Protein AF-W0GLK3-F1 (afdb_monomer_lite)

Structure (mmCIF, N/CA/C/O backbone):
data_AF-W0GLK3-F1
#
_entry.id   AF-W0GLK3-F1
#
loop_
_atom_site.group_PDB
_atom_site.id
_atom_site.type_symbol
_atom_site.label_atom_id
_atom_site.label_alt_id
_atom_site.label_comp_id
_atom_site.label_asym_id
_atom_site.label_entity_id
_atom_site.label_seq_id
_atom_site.pdbx_PDB_ins_code
_atom_site.Cartn_x
_atom_site.Cartn_y
_atom_site.Cartn_z
_atom_site.occupancy
_atom_site.B_iso_or_equiv
_atom_site.auth_seq_id
_atom_site.auth_comp_id
_atom_site.auth_asym_id
_atom_site.auth_atom_id
_atom_site.pdbx_PDB_model_num
ATOM 1 N N . MET A 1 1 ? 65.469 7.398 -39.814 1.00 61.88 1 MET A N 1
ATOM 2 C CA . MET A 1 1 ? 64.676 6.832 -38.695 1.00 61.88 1 MET A CA 1
ATOM 3 C C . MET A 1 1 ? 63.614 7.790 -38.142 1.00 61.88 1 MET A C 1
ATOM 5 O O . MET A 1 1 ? 62.485 7.351 -37.995 1.00 61.88 1 MET A O 1
ATOM 9 N N . ARG A 1 2 ? 63.897 9.088 -37.915 1.00 75.12 2 ARG A N 1
ATOM 10 C CA . ARG A 1 2 ? 62.916 10.051 -37.353 1.00 75.12 2 ARG A CA 1
ATOM 11 C C . ARG A 1 2 ? 61.632 10.248 -38.185 1.00 75.12 2 ARG A C 1
ATOM 13 O O . ARG A 1 2 ? 60.553 10.279 -37.619 1.00 75.12 2 ARG A O 1
ATOM 20 N N . ARG A 1 3 ? 61.721 10.316 -39.521 1.00 80.38 3 ARG A N 1
ATOM 21 C CA . ARG A 1 3 ? 60.552 10.530 -40.402 1.00 80.38 3 ARG A CA 1
ATOM 22 C C . ARG A 1 3 ? 59.575 9.345 -40.415 1.00 80.38 3 ARG A C 1
ATOM 24 O O . ARG A 1 3 ? 58.379 9.544 -40.273 1.00 80.38 3 ARG A O 1
ATOM 31 N N . ASN A 1 4 ? 60.083 8.118 -40.527 1.00 83.75 4 ASN A N 1
ATOM 32 C CA . ASN A 1 4 ? 59.250 6.910 -40.527 1.00 83.75 4 ASN A CA 1
ATOM 33 C C . ASN A 1 4 ? 58.612 6.664 -39.151 1.00 83.75 4 ASN A C 1
ATOM 35 O O . ASN A 1 4 ? 57.477 6.210 -39.081 1.00 83.75 4 ASN A O 1
ATOM 39 N N . PHE A 1 5 ? 59.317 7.026 -38.073 1.00 89.06 5 PHE A N 1
ATOM 40 C CA . PHE A 1 5 ? 58.772 7.007 -36.717 1.00 89.06 5 PHE A CA 1
ATOM 41 C C . PHE A 1 5 ? 57.621 8.009 -36.551 1.00 89.06 5 PHE A C 1
ATOM 43 O O . PHE A 1 5 ? 56.568 7.646 -36.040 1.00 89.06 5 PHE A O 1
ATOM 50 N N . LEU A 1 6 ? 57.781 9.242 -37.048 1.00 89.38 6 LEU A N 1
ATOM 51 C CA . LEU A 1 6 ? 56.719 10.254 -37.013 1.00 89.38 6 LEU A CA 1
ATOM 52 C C . LEU A 1 6 ? 55.484 9.829 -37.817 1.00 89.38 6 LEU A C 1
ATOM 54 O O . LEU A 1 6 ? 54.367 10.038 -37.363 1.00 89.38 6 LEU A O 1
ATOM 58 N N . ILE A 1 7 ? 55.673 9.188 -38.974 1.00 91.31 7 ILE A N 1
ATOM 59 C CA . ILE A 1 7 ? 54.564 8.667 -39.788 1.00 91.31 7 ILE A CA 1
ATOM 60 C C . ILE A 1 7 ? 53.833 7.535 -39.053 1.00 91.31 7 ILE A C 1
ATOM 62 O O . ILE A 1 7 ? 52.607 7.545 -38.988 1.00 91.31 7 ILE A O 1
ATOM 66 N N . ALA A 1 8 ? 54.566 6.591 -38.456 1.00 90.38 8 ALA A N 1
ATOM 67 C CA . ALA A 1 8 ? 53.970 5.500 -37.685 1.00 90.38 8 ALA A CA 1
ATOM 68 C C . ALA A 1 8 ? 53.191 6.012 -36.459 1.00 90.38 8 ALA A C 1
ATOM 70 O O . ALA A 1 8 ? 52.095 5.531 -36.178 1.00 90.38 8 ALA A O 1
ATOM 71 N N . LEU A 1 9 ? 53.720 7.030 -35.773 1.00 90.12 9 LEU A N 1
ATOM 72 C CA . LEU A 1 9 ? 53.046 7.695 -34.656 1.00 90.12 9 LEU A CA 1
ATOM 73 C C . LEU A 1 9 ? 51.737 8.365 -35.105 1.00 90.12 9 LEU A C 1
ATOM 75 O O . LEU A 1 9 ? 50.718 8.251 -34.431 1.00 90.12 9 LEU A O 1
ATOM 79 N N . LEU A 1 10 ? 51.751 9.036 -36.258 1.00 92.06 10 LEU A N 1
ATOM 80 C CA . LEU A 1 10 ? 50.580 9.733 -36.792 1.00 92.06 10 LEU A CA 1
ATOM 81 C C . LEU A 1 10 ? 49.470 8.738 -37.171 1.00 92.06 10 LEU A C 1
ATOM 83 O O . LEU A 1 10 ? 48.308 8.949 -36.829 1.00 92.06 10 LEU A O 1
ATOM 87 N N . VAL A 1 11 ? 49.832 7.606 -37.781 1.00 90.88 11 VAL A N 1
ATOM 88 C CA . VAL A 1 11 ? 48.886 6.520 -38.089 1.00 90.88 11 VAL A CA 1
ATOM 89 C C . VAL A 1 11 ? 48.289 5.921 -36.812 1.00 90.88 11 VAL A C 1
ATOM 91 O O . VAL A 1 11 ? 47.081 5.706 -36.756 1.00 90.88 11 VAL A O 1
ATOM 94 N N . LEU A 1 12 ? 49.095 5.713 -35.765 1.00 88.50 12 LEU A N 1
ATOM 95 C CA . LEU A 1 12 ? 48.623 5.204 -34.473 1.00 88.50 12 LEU A CA 1
ATOM 96 C C . LEU A 1 12 ? 47.579 6.137 -33.833 1.00 88.50 12 LEU A C 1
ATOM 98 O O . LEU A 1 12 ? 46.557 5.668 -33.334 1.00 88.50 12 LEU A O 1
ATOM 102 N N . ILE A 1 13 ? 47.812 7.452 -33.875 1.00 87.94 13 ILE A N 1
ATOM 103 C CA . ILE A 1 13 ? 46.899 8.457 -33.307 1.00 87.94 13 ILE A CA 1
ATOM 104 C C . ILE A 1 13 ? 45.558 8.461 -34.048 1.00 87.94 13 ILE A C 1
ATOM 106 O O . ILE A 1 13 ? 44.508 8.498 -33.407 1.00 87.94 13 ILE A O 1
ATOM 110 N N . ILE A 1 14 ? 45.573 8.372 -35.382 1.00 85.69 14 ILE A N 1
ATOM 111 C CA . ILE A 1 14 ? 44.343 8.304 -36.188 1.00 85.69 14 ILE A CA 1
ATOM 112 C C . ILE A 1 14 ? 43.554 7.028 -35.859 1.00 85.69 14 ILE A C 1
ATOM 114 O O . ILE A 1 14 ? 42.335 7.083 -35.695 1.00 85.69 14 ILE A O 1
ATOM 118 N N . LEU A 1 15 ? 44.242 5.894 -35.697 1.00 81.25 15 LEU A N 1
ATOM 119 C CA . LEU A 1 15 ? 43.612 4.617 -35.351 1.00 81.25 15 LEU A CA 1
ATOM 120 C C . LEU A 1 15 ? 42.977 4.642 -33.951 1.00 81.25 15 LEU A C 1
ATOM 122 O O . LEU A 1 15 ? 41.860 4.158 -33.768 1.00 81.25 15 LEU A O 1
ATOM 126 N N . ALA A 1 16 ? 43.653 5.255 -32.975 1.00 78.50 16 ALA A N 1
ATOM 127 C CA . ALA A 1 16 ? 43.124 5.430 -31.625 1.00 78.50 16 ALA A CA 1
ATOM 128 C C . ALA A 1 16 ? 41.913 6.382 -31.595 1.00 78.50 16 ALA A C 1
ATOM 130 O O . ALA A 1 16 ? 40.912 6.085 -30.945 1.00 78.50 16 ALA A O 1
ATOM 131 N N . ALA A 1 17 ? 41.960 7.495 -32.336 1.00 72.75 17 ALA A N 1
ATOM 132 C CA . ALA A 1 17 ? 40.856 8.456 -32.409 1.00 72.75 17 ALA A CA 1
ATOM 133 C C . ALA A 1 17 ? 39.584 7.855 -33.039 1.00 72.75 17 ALA A C 1
ATOM 135 O O . ALA A 1 17 ? 38.476 8.118 -32.562 1.00 72.75 17 ALA A O 1
ATOM 136 N N . ALA A 1 18 ? 39.740 7.011 -34.065 1.00 69.81 18 ALA A N 1
ATOM 137 C CA . ALA A 1 18 ? 38.632 6.299 -34.703 1.00 69.81 18 ALA A CA 1
ATOM 138 C C . ALA A 1 18 ? 37.989 5.241 -33.782 1.00 69.81 18 ALA A C 1
ATOM 140 O O . ALA A 1 18 ? 36.772 5.066 -33.796 1.00 69.81 18 ALA A O 1
ATOM 141 N N . GLY A 1 19 ? 38.779 4.556 -32.946 1.00 64.69 19 GLY A N 1
ATOM 142 C CA . GLY A 1 19 ? 38.259 3.565 -31.993 1.00 64.69 19 GLY A CA 1
ATOM 143 C C . GLY A 1 19 ? 37.513 4.184 -30.804 1.00 64.69 19 GLY A C 1
ATOM 144 O O . GLY A 1 19 ? 36.486 3.659 -30.365 1.00 64.69 19 GLY A O 1
ATOM 145 N N . LEU A 1 20 ? 37.993 5.324 -30.297 1.00 63.28 20 LEU A N 1
ATOM 146 C CA . LEU A 1 20 ? 37.415 5.991 -29.124 1.00 63.28 20 LEU A CA 1
ATOM 147 C C . LEU A 1 20 ? 36.065 6.666 -29.410 1.00 63.28 20 LEU A C 1
ATOM 149 O O . LEU A 1 20 ? 35.212 6.712 -28.524 1.00 63.28 20 LEU A O 1
ATOM 153 N N . THR A 1 21 ? 35.839 7.146 -30.637 1.00 59.28 21 THR A N 1
ATOM 154 C CA . THR A 1 21 ? 34.563 7.774 -31.032 1.00 59.28 21 THR A CA 1
ATOM 155 C C . THR A 1 21 ? 33.415 6.768 -31.144 1.00 59.28 21 THR A C 1
ATOM 157 O O . THR A 1 21 ? 32.284 7.102 -30.795 1.00 59.28 21 THR A O 1
ATOM 160 N N . GLY A 1 22 ? 33.691 5.522 -31.541 1.00 62.41 22 GLY A N 1
ATOM 161 C CA . GLY A 1 22 ? 32.696 4.447 -31.551 1.00 62.41 22 GLY A CA 1
ATOM 162 C C . GLY A 1 22 ? 32.414 3.892 -30.151 1.00 62.41 22 GLY A C 1
ATOM 163 O O . GLY A 1 22 ? 31.285 3.944 -29.673 1.00 62.41 22 GLY A O 1
ATOM 164 N N . GLY A 1 23 ? 33.434 3.390 -29.450 1.00 65.19 23 GLY A N 1
ATOM 165 C CA . GLY A 1 23 ? 33.227 2.625 -28.211 1.00 65.19 23 GLY A CA 1
ATOM 166 C C . GLY A 1 23 ? 32.588 3.421 -27.065 1.00 65.19 23 GLY A C 1
ATOM 167 O O . GLY A 1 23 ? 31.645 2.950 -26.430 1.00 65.19 23 GLY A O 1
ATOM 168 N N . LEU A 1 24 ? 33.060 4.648 -26.819 1.00 60.16 24 LEU A N 1
ATOM 169 C CA . LEU A 1 24 ? 32.545 5.481 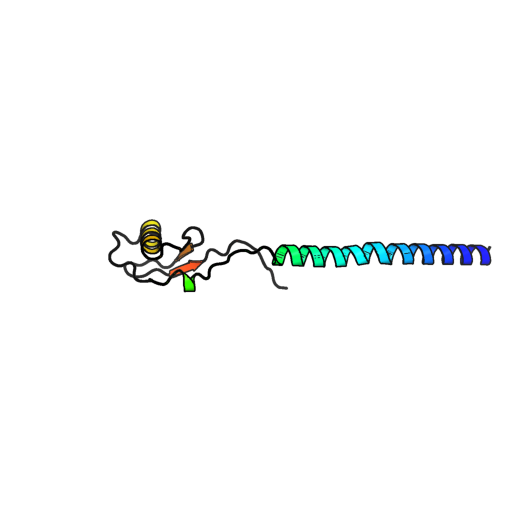-25.725 1.00 60.16 24 LEU A CA 1
ATOM 170 C C . LEU A 1 24 ? 31.206 6.141 -26.084 1.00 60.16 24 LEU A C 1
ATOM 172 O O . LEU A 1 24 ? 30.330 6.257 -25.229 1.00 60.16 24 LEU A O 1
ATOM 176 N N . GLY A 1 25 ? 31.009 6.521 -27.349 1.00 65.44 25 GLY A N 1
ATOM 177 C CA . GLY A 1 25 ? 29.748 7.100 -27.824 1.00 65.44 25 GLY A CA 1
ATOM 178 C C . GLY A 1 25 ? 28.572 6.124 -27.722 1.00 65.44 25 GLY A C 1
ATOM 179 O O . GLY A 1 25 ? 27.485 6.503 -27.272 1.00 65.44 25 GLY A O 1
ATOM 180 N N . PHE A 1 26 ? 28.798 4.847 -28.055 1.00 63.94 26 PHE A N 1
ATOM 181 C CA . PHE A 1 26 ? 27.799 3.788 -27.886 1.00 63.94 26 PHE A CA 1
ATOM 182 C C . PHE A 1 26 ? 27.501 3.496 -26.409 1.00 63.94 26 PHE A C 1
ATOM 184 O O . PHE A 1 26 ? 26.335 3.326 -26.060 1.00 63.94 26 PHE A O 1
ATOM 191 N N . TYR A 1 27 ? 28.504 3.521 -25.523 1.00 66.31 27 TYR A N 1
ATOM 192 C CA . TYR A 1 27 ? 28.306 3.299 -24.084 1.00 66.31 27 TYR A CA 1
ATOM 193 C C . TYR A 1 27 ? 27.334 4.319 -23.452 1.00 66.31 27 TYR A C 1
ATOM 195 O O . TYR A 1 27 ? 26.420 3.950 -22.707 1.00 66.31 27 TYR A O 1
ATOM 203 N N . PHE A 1 28 ? 27.459 5.604 -23.804 1.00 65.06 28 PHE A N 1
ATOM 204 C CA . PHE A 1 28 ? 26.549 6.648 -23.309 1.00 65.06 28 PHE A CA 1
ATOM 205 C C . PHE A 1 28 ? 25.201 6.703 -24.048 1.00 65.06 28 PHE A C 1
ATOM 207 O O . PHE A 1 28 ? 24.211 7.163 -23.485 1.00 65.06 28 PHE A O 1
ATOM 214 N N . THR A 1 29 ? 25.136 6.238 -25.297 1.00 64.94 29 THR A N 1
ATOM 215 C CA . THR A 1 29 ? 23.880 6.188 -26.068 1.00 64.94 29 THR A CA 1
ATOM 216 C C . THR A 1 29 ? 22.992 5.033 -25.615 1.00 64.94 29 THR A C 1
ATOM 218 O O . THR A 1 29 ? 21.820 5.242 -25.314 1.00 64.94 29 THR A O 1
ATOM 221 N N . ILE A 1 30 ? 23.553 3.827 -25.482 1.00 62.16 30 ILE A N 1
ATOM 222 C CA . ILE A 1 30 ? 22.807 2.637 -25.047 1.00 62.16 30 ILE A CA 1
ATOM 223 C C . ILE A 1 30 ? 22.263 2.836 -23.629 1.00 62.16 30 ILE A C 1
ATOM 225 O O . ILE A 1 30 ? 21.127 2.466 -23.349 1.00 62.16 30 ILE A O 1
ATOM 229 N N . SER A 1 31 ? 23.027 3.478 -22.741 1.00 61.41 31 SER A N 1
ATOM 230 C CA . SER A 1 31 ? 22.561 3.758 -21.378 1.00 61.41 31 SER A CA 1
ATOM 231 C C . SER A 1 31 ? 21.364 4.717 -21.329 1.00 61.41 31 SER A C 1
ATOM 233 O O . SER A 1 31 ? 20.488 4.525 -20.489 1.00 61.41 31 SER A O 1
ATOM 235 N N . LYS A 1 32 ? 21.255 5.691 -22.245 1.00 60.00 32 LYS A N 1
ATOM 236 C CA . LYS A 1 32 ? 20.084 6.586 -22.341 1.00 60.00 32 LYS A CA 1
ATOM 237 C C . LYS A 1 32 ? 18.835 5.879 -22.869 1.00 60.00 32 LYS A C 1
ATOM 239 O O . LYS A 1 32 ? 17.758 6.064 -22.310 1.00 60.00 32 LYS A O 1
ATOM 244 N N . GLU A 1 33 ? 18.982 5.049 -23.899 1.00 62.38 33 GLU A N 1
ATOM 245 C CA . GLU A 1 33 ? 17.873 4.267 -24.466 1.00 62.38 33 GLU A CA 1
ATOM 246 C C . GLU A 1 33 ? 17.350 3.221 -23.468 1.00 62.38 33 GLU A C 1
ATOM 248 O O . GLU A 1 33 ? 16.142 3.084 -23.273 1.00 62.38 33 GLU A O 1
ATOM 253 N N . VAL A 1 34 ? 18.250 2.541 -22.749 1.00 65.19 34 VAL A N 1
ATOM 254 C CA . VAL A 1 34 ? 17.882 1.589 -21.689 1.00 65.19 34 VAL A CA 1
ATOM 255 C C . VAL A 1 34 ? 17.229 2.303 -20.502 1.00 65.19 34 VAL A C 1
ATOM 257 O O . VAL A 1 34 ? 16.215 1.828 -19.995 1.00 65.19 34 VAL A O 1
ATOM 260 N N . ALA A 1 35 ? 17.744 3.461 -20.077 1.00 61.28 35 ALA A N 1
ATOM 261 C CA . ALA A 1 35 ? 17.133 4.243 -19.000 1.00 61.28 35 ALA A CA 1
ATOM 262 C C . ALA A 1 35 ? 15.713 4.717 -19.359 1.00 61.28 35 ALA A C 1
ATOM 264 O O . ALA A 1 35 ? 14.803 4.615 -18.534 1.00 61.28 35 ALA A O 1
ATOM 265 N N . ASN A 1 36 ? 15.494 5.160 -20.601 1.00 58.81 36 ASN A N 1
ATOM 266 C CA . ASN A 1 36 ? 14.162 5.522 -21.083 1.00 58.81 36 ASN A CA 1
ATOM 267 C C . ASN A 1 36 ? 13.225 4.310 -21.162 1.00 58.81 36 ASN A C 1
ATOM 269 O O . ASN A 1 36 ? 12.070 4.423 -20.761 1.00 58.81 36 ASN A O 1
ATOM 273 N N . ALA A 1 37 ? 13.701 3.144 -21.602 1.00 58.72 37 ALA A N 1
ATOM 274 C CA . ALA A 1 37 ? 12.900 1.917 -21.643 1.00 58.72 37 ALA A CA 1
ATOM 275 C C . ALA A 1 37 ? 12.508 1.392 -20.245 1.00 58.72 37 ALA A C 1
ATOM 277 O O . ALA A 1 37 ? 11.439 0.796 -20.084 1.00 58.72 37 ALA A O 1
ATOM 278 N N . VAL A 1 38 ? 13.339 1.634 -19.225 1.00 59.97 38 VAL A N 1
ATOM 279 C CA . VAL A 1 38 ? 13.032 1.318 -17.819 1.00 59.97 38 VAL A CA 1
ATOM 280 C C . VAL A 1 38 ? 12.030 2.316 -17.228 1.00 59.97 38 VAL A C 1
ATOM 282 O O . VAL A 1 38 ? 11.115 1.905 -16.521 1.00 59.97 38 VAL A O 1
ATOM 285 N N . ASN A 1 39 ? 12.139 3.607 -17.555 1.00 57.09 39 ASN A N 1
ATOM 286 C CA . ASN A 1 39 ? 11.202 4.636 -17.084 1.00 57.09 39 ASN A CA 1
ATOM 287 C C . ASN A 1 39 ? 9.815 4.549 -17.756 1.00 57.09 39 ASN A C 1
ATOM 289 O O . ASN A 1 39 ? 8.827 5.004 -17.190 1.00 57.09 39 ASN A O 1
ATOM 293 N N . ASN A 1 40 ? 9.734 3.938 -18.944 1.00 50.50 40 ASN A N 1
ATOM 294 C CA . ASN A 1 40 ? 8.486 3.712 -19.685 1.00 50.50 40 ASN A CA 1
ATOM 295 C C . ASN A 1 40 ? 7.828 2.355 -19.387 1.00 50.50 40 ASN A C 1
ATOM 297 O O . ASN A 1 40 ? 6.873 1.964 -20.063 1.00 50.50 40 ASN A O 1
ATOM 301 N N . GLN A 1 41 ? 8.315 1.617 -18.383 1.00 52.94 41 GLN A N 1
ATOM 302 C CA . GLN A 1 41 ? 7.501 0.572 -17.778 1.00 52.94 41 GLN A CA 1
ATOM 303 C C . GLN A 1 41 ? 6.288 1.282 -17.179 1.00 52.94 41 GLN A C 1
ATOM 305 O O . GLN A 1 41 ? 6.410 1.988 -16.182 1.00 52.94 41 GLN A O 1
ATOM 310 N N . ASN A 1 42 ? 5.133 1.138 -17.827 1.00 52.00 42 ASN A N 1
ATOM 311 C CA . ASN A 1 42 ? 3.831 1.556 -17.327 1.00 52.00 42 ASN A CA 1
ATOM 312 C C . ASN A 1 42 ? 3.517 0.768 -16.047 1.00 52.00 42 ASN A C 1
ATOM 314 O O . ASN A 1 42 ? 2.723 -0.173 -16.039 1.00 52.00 42 ASN A O 1
ATOM 318 N N . VAL A 1 43 ? 4.208 1.098 -14.960 1.00 58.72 43 VAL A N 1
ATOM 319 C CA . VAL A 1 43 ? 3.844 0.654 -13.629 1.00 58.72 43 VAL A CA 1
ATOM 320 C C . VAL A 1 43 ? 2.591 1.453 -13.330 1.00 58.72 43 VAL A C 1
ATOM 322 O O . VAL A 1 43 ? 2.680 2.638 -13.018 1.00 58.72 43 VAL A O 1
ATOM 325 N N . ASN A 1 44 ? 1.430 0.823 -13.511 1.00 60.03 44 ASN A N 1
ATOM 326 C CA . ASN A 1 44 ? 0.132 1.367 -13.131 1.00 60.03 44 ASN A CA 1
ATOM 327 C C . ASN A 1 44 ? 0.112 1.559 -11.607 1.00 60.03 44 ASN A C 1
ATOM 329 O O . ASN A 1 44 ? -0.378 0.717 -10.855 1.00 60.03 44 ASN A O 1
ATOM 333 N N . ARG A 1 45 ? 0.777 2.619 -11.149 1.00 64.31 45 ARG A N 1
ATOM 334 C CA . ARG A 1 45 ? 0.854 3.024 -9.756 1.00 64.31 45 ARG A CA 1
ATOM 335 C C . ARG A 1 45 ? -0.456 3.709 -9.449 1.00 64.31 45 ARG A C 1
ATOM 337 O O . ARG A 1 45 ? -0.723 4.788 -9.963 1.00 64.31 45 ARG A O 1
ATOM 344 N N . VAL A 1 46 ? -1.259 3.052 -8.631 1.00 67.06 46 VAL A N 1
ATOM 345 C CA . VAL A 1 46 ? -2.480 3.650 -8.120 1.00 67.06 46 VAL A CA 1
ATOM 346 C C . VAL A 1 46 ? -2.125 4.387 -6.837 1.00 67.06 46 VAL A C 1
ATOM 348 O O . VAL A 1 46 ? -1.471 3.812 -5.961 1.00 67.06 46 VAL A O 1
ATOM 351 N N . ASP A 1 47 ? -2.493 5.663 -6.752 1.00 75.25 47 ASP A N 1
ATOM 352 C CA . ASP A 1 47 ? -2.285 6.433 -5.535 1.00 75.25 47 ASP A CA 1
ATOM 353 C C . ASP A 1 47 ? -3.173 5.856 -4.429 1.00 75.25 47 ASP A C 1
ATOM 355 O O . ASP A 1 47 ? -4.364 5.594 -4.616 1.00 75.25 47 ASP A O 1
ATOM 359 N N . LEU A 1 48 ? -2.586 5.628 -3.256 1.00 77.00 48 LEU A N 1
ATOM 360 C CA . LEU A 1 48 ? -3.348 5.146 -2.116 1.00 77.00 48 LEU A CA 1
ATOM 361 C C . LEU A 1 48 ? -4.414 6.144 -1.680 1.00 77.00 48 LEU A C 1
ATOM 363 O O . LEU A 1 48 ? -5.448 5.714 -1.186 1.00 77.00 48 LEU A O 1
ATOM 367 N N . SER A 1 49 ? -4.175 7.442 -1.856 1.00 80.00 49 SER A N 1
ATOM 368 C CA . SER A 1 49 ? -5.158 8.478 -1.538 1.00 80.00 49 SER A CA 1
ATOM 369 C C . SER A 1 49 ? -6.399 8.416 -2.435 1.00 80.00 49 SER A C 1
ATOM 371 O O . SER A 1 49 ? -7.487 8.738 -1.964 1.00 80.00 49 SER A O 1
ATOM 373 N N . ASP A 1 50 ? -6.265 7.915 -3.666 1.00 81.69 50 ASP A N 1
ATOM 374 C CA . ASP A 1 50 ? -7.388 7.738 -4.593 1.00 81.69 50 ASP A CA 1
ATOM 375 C C . ASP A 1 50 ? -8.238 6.503 -4.255 1.00 81.69 50 ASP A C 1
ATOM 377 O O . ASP A 1 50 ? -9.451 6.498 -4.467 1.00 81.69 50 ASP A O 1
ATOM 381 N N . GLU A 1 51 ? -7.619 5.443 -3.727 1.00 83.69 51 GLU A N 1
ATOM 382 C CA . GLU A 1 51 ? -8.299 4.164 -3.469 1.00 83.69 51 GLU A CA 1
ATOM 383 C C . GLU A 1 51 ? -8.703 3.953 -2.008 1.00 83.69 51 GLU A C 1
ATOM 385 O O . GLU A 1 51 ? -9.596 3.152 -1.719 1.00 83.69 51 GLU A O 1
ATOM 390 N N . LEU A 1 52 ? -8.063 4.653 -1.071 1.00 84.56 52 LEU A N 1
ATOM 391 C CA . LEU A 1 52 ? -8.355 4.601 0.359 1.00 84.56 52 LEU A CA 1
ATOM 392 C C . LEU A 1 52 ? -9.328 5.716 0.751 1.00 84.56 52 LEU A C 1
ATOM 394 O O . LEU A 1 52 ? -9.000 6.630 1.504 1.00 84.56 52 LEU A O 1
ATOM 398 N N . THR A 1 53 ? -10.548 5.632 0.233 1.00 85.69 53 THR A N 1
ATOM 399 C CA . THR A 1 53 ? -11.571 6.664 0.448 1.00 85.69 53 THR A CA 1
ATOM 400 C C . THR A 1 53 ? -12.287 6.541 1.791 1.00 85.69 53 THR A C 1
ATOM 402 O O . THR A 1 53 ? -12.778 7.537 2.315 1.00 85.69 53 THR A O 1
ATOM 405 N N . ASN A 1 54 ? -12.373 5.330 2.354 1.00 87.00 54 ASN A N 1
ATOM 406 C C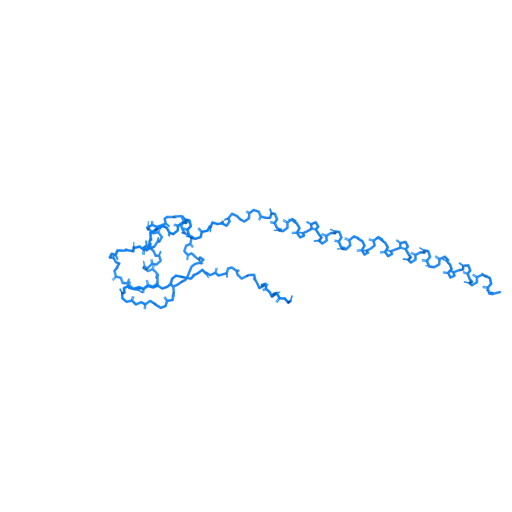A . ASN A 1 54 ? -13.058 5.084 3.620 1.00 87.00 54 ASN A CA 1
ATOM 407 C C . ASN A 1 54 ? -12.070 4.634 4.703 1.00 87.00 54 ASN A C 1
ATOM 409 O O . ASN A 1 54 ? -11.605 3.491 4.706 1.00 87.00 54 ASN A O 1
ATOM 413 N N . LEU A 1 55 ? -11.776 5.553 5.624 1.00 85.12 55 LEU A N 1
ATOM 414 C CA . LEU A 1 55 ? -10.888 5.336 6.768 1.00 85.12 55 LEU A CA 1
ATOM 415 C C . LEU A 1 55 ? -11.629 4.811 8.007 1.00 85.12 55 LEU A C 1
ATOM 417 O O . LEU A 1 55 ? -10.990 4.332 8.943 1.00 85.12 55 LEU A O 1
ATOM 421 N N . GLU A 1 56 ? -12.961 4.872 8.021 1.00 87.38 56 GLU A N 1
ATOM 422 C CA . GLU A 1 56 ? -13.766 4.362 9.123 1.00 87.38 56 GLU A CA 1
ATOM 423 C C . GLU A 1 56 ? -13.989 2.857 8.945 1.00 87.38 56 GLU A C 1
ATOM 425 O O . GLU A 1 56 ? -14.673 2.389 8.033 1.00 87.38 56 GLU A O 1
ATOM 430 N N . LEU A 1 57 ? -13.381 2.069 9.834 1.00 84.44 57 LEU A N 1
ATOM 431 C CA . LEU A 1 57 ? -13.502 0.607 9.819 1.00 84.44 57 LEU A CA 1
ATOM 432 C C . LEU A 1 57 ? -14.772 0.110 10.520 1.00 84.44 57 LEU A C 1
ATOM 434 O O . LEU A 1 57 ? -15.136 -1.054 10.371 1.00 84.44 57 LEU A O 1
ATOM 438 N N . GLY A 1 58 ? -15.455 0.989 11.260 1.00 85.94 58 GLY A N 1
ATOM 439 C CA . GLY A 1 58 ? -16.615 0.637 12.068 1.00 85.94 58 GLY A CA 1
ATOM 440 C C . GLY A 1 58 ? -16.253 -0.302 13.220 1.00 85.94 58 GLY A C 1
ATOM 441 O O . GLY A 1 58 ? -15.167 -0.226 13.795 1.00 85.94 58 GLY A O 1
ATOM 442 N N . ILE A 1 59 ? -17.191 -1.180 13.573 1.00 87.06 59 ILE A N 1
ATOM 443 C CA . ILE A 1 59 ? -16.993 -2.170 14.632 1.00 87.06 59 ILE A CA 1
ATOM 444 C C . ILE A 1 59 ? -16.218 -3.351 14.051 1.00 87.06 59 ILE A C 1
ATOM 446 O O . ILE A 1 59 ? -16.726 -4.077 13.199 1.00 87.06 59 ILE A O 1
ATOM 450 N N . ILE A 1 60 ? -15.003 -3.552 14.554 1.00 89.56 60 ILE A N 1
ATOM 451 C CA . ILE A 1 60 ? -14.149 -4.694 14.226 1.00 89.56 60 ILE A CA 1
ATOM 452 C C . ILE A 1 60 ? -13.979 -5.587 15.466 1.00 89.56 60 ILE A C 1
ATOM 454 O O . ILE A 1 60 ? -13.995 -5.074 16.586 1.00 89.56 60 ILE A O 1
ATOM 458 N N . PRO A 1 61 ? -13.854 -6.916 15.302 1.00 88.94 61 PRO A N 1
ATOM 459 C CA . PRO A 1 61 ? -13.887 -7.859 16.423 1.00 88.94 61 PRO A CA 1
ATOM 460 C C . PRO A 1 61 ? -12.658 -7.775 17.336 1.00 88.94 61 PRO A C 1
ATOM 462 O O . PRO A 1 61 ? -12.747 -8.129 18.509 1.00 88.94 61 PRO A O 1
ATOM 465 N N . ASP A 1 62 ? -11.521 -7.313 16.815 1.00 90.50 62 ASP A N 1
ATOM 466 C CA . ASP A 1 62 ? -10.296 -7.095 17.574 1.00 90.50 62 ASP A CA 1
ATOM 467 C C . ASP A 1 62 ? -9.393 -6.052 16.893 1.00 90.50 62 ASP A C 1
ATOM 469 O O . ASP A 1 62 ? -9.653 -5.597 15.777 1.00 90.50 62 ASP A O 1
ATOM 473 N N . ASN A 1 63 ? -8.315 -5.676 17.581 1.00 89.50 63 ASN A N 1
ATOM 474 C CA . ASN A 1 63 ? -7.287 -4.770 17.079 1.00 89.50 63 ASN A CA 1
ATOM 475 C C . ASN A 1 63 ? -6.088 -5.516 16.466 1.00 89.50 63 ASN A C 1
ATOM 477 O O . ASN A 1 63 ? -4.981 -4.981 16.419 1.00 89.50 63 ASN A O 1
ATOM 481 N N . GLN A 1 64 ? -6.258 -6.755 16.005 1.00 93.19 64 GLN A N 1
ATOM 482 C CA . GLN A 1 64 ? 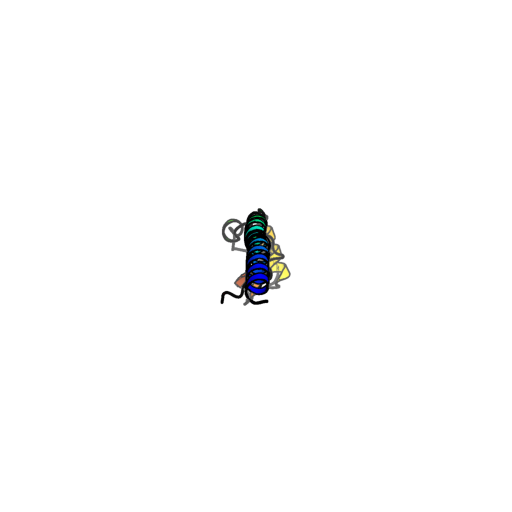-5.175 -7.461 15.334 1.00 93.19 64 GLN A CA 1
ATOM 483 C C . GLN A 1 64 ? -4.960 -6.887 13.934 1.00 93.19 64 GLN A C 1
ATOM 485 O O . GLN A 1 64 ? -5.901 -6.574 13.204 1.00 93.19 64 GLN A O 1
ATOM 490 N N . THR A 1 65 ? -3.697 -6.811 13.513 1.00 90.19 65 THR A N 1
ATOM 491 C CA . THR A 1 65 ? -3.300 -6.295 12.194 1.00 90.19 65 THR A CA 1
ATOM 492 C C . THR A 1 65 ? -4.082 -6.945 11.050 1.00 90.19 65 THR A C 1
ATOM 494 O O . THR A 1 65 ? -4.530 -6.252 10.139 1.00 90.19 65 THR A O 1
ATOM 497 N N . ALA A 1 66 ? -4.273 -8.267 11.101 1.00 91.06 66 ALA A N 1
ATOM 498 C CA . ALA A 1 66 ? -5.002 -9.009 10.075 1.00 91.06 66 ALA A CA 1
ATOM 499 C C . ALA A 1 66 ? -6.472 -8.570 9.978 1.00 91.06 66 ALA A C 1
ATOM 501 O O . ALA A 1 66 ? -6.978 -8.348 8.879 1.00 91.06 66 ALA A O 1
ATOM 502 N N . THR A 1 67 ? -7.130 -8.380 11.120 1.00 91.62 67 THR A N 1
ATOM 503 C CA . THR A 1 67 ? -8.524 -7.933 11.220 1.00 91.62 67 THR A CA 1
ATOM 504 C C . THR A 1 67 ? -8.699 -6.511 10.699 1.00 91.62 67 THR A C 1
ATOM 506 O O . THR A 1 67 ? -9.612 -6.241 9.913 1.00 91.62 67 THR A O 1
ATOM 509 N N . ILE A 1 68 ? -7.790 -5.607 11.077 1.00 90.94 68 ILE A N 1
ATOM 510 C CA . ILE A 1 68 ? -7.805 -4.204 10.645 1.00 90.94 68 ILE A CA 1
ATOM 511 C C . ILE A 1 68 ? -7.599 -4.118 9.125 1.00 90.94 68 ILE A C 1
ATOM 513 O O . ILE A 1 68 ? -8.389 -3.476 8.432 1.00 90.94 68 ILE A O 1
ATOM 517 N N . LEU A 1 69 ? -6.594 -4.812 8.577 1.00 90.31 69 LEU A N 1
ATOM 518 C CA . LEU A 1 69 ? -6.331 -4.831 7.131 1.00 90.31 69 LEU A CA 1
ATOM 519 C C . LEU A 1 69 ? -7.467 -5.494 6.340 1.00 90.31 69 LEU A C 1
ATOM 521 O O . LEU A 1 69 ? -7.816 -5.023 5.258 1.00 90.31 69 LEU A O 1
ATOM 525 N N . SER A 1 70 ? -8.069 -6.560 6.871 1.00 90.38 70 SER A N 1
ATOM 526 C CA . SER A 1 70 ? -9.213 -7.229 6.241 1.00 90.38 70 SER A CA 1
ATOM 527 C C . SER A 1 70 ? -10.441 -6.315 6.175 1.00 90.38 70 SER A C 1
ATOM 529 O O . SER A 1 70 ? -11.065 -6.179 5.118 1.00 90.38 70 SER A O 1
ATOM 531 N N . SER A 1 71 ? -10.739 -5.608 7.266 1.00 90.69 71 SER A N 1
ATOM 532 C CA . SER A 1 71 ? -11.836 -4.632 7.315 1.00 90.69 71 SER A CA 1
ATOM 533 C C . SER A 1 71 ? -11.578 -3.467 6.358 1.00 90.69 71 SER A C 1
ATOM 535 O O . SER A 1 71 ? -12.451 -3.080 5.582 1.00 90.69 71 SER A O 1
ATOM 537 N N . MET A 1 72 ? -10.338 -2.977 6.309 1.00 89.88 72 MET A N 1
ATOM 538 C CA . MET A 1 72 ? -9.927 -1.926 5.380 1.00 89.88 72 MET A CA 1
ATOM 539 C C . MET A 1 72 ? -10.085 -2.355 3.914 1.00 89.88 72 MET A C 1
ATOM 541 O O . MET A 1 72 ? -10.598 -1.580 3.107 1.00 89.88 72 MET A O 1
ATOM 545 N N . LYS A 1 73 ? -9.700 -3.590 3.568 1.00 90.31 73 LYS A N 1
ATOM 546 C CA . LYS A 1 73 ? -9.889 -4.171 2.227 1.00 90.31 73 LYS A CA 1
ATOM 547 C C . LYS A 1 73 ? -11.364 -4.332 1.871 1.00 90.31 73 LYS A C 1
ATOM 549 O O . LYS A 1 73 ? -11.739 -4.146 0.715 1.00 90.31 73 LYS A O 1
ATOM 554 N N . THR A 1 74 ? -12.191 -4.674 2.852 1.00 90.56 74 THR A N 1
ATOM 555 C CA . THR A 1 74 ? -13.642 -4.809 2.677 1.00 90.56 74 THR A CA 1
ATOM 556 C C . THR A 1 74 ? -14.274 -3.461 2.334 1.00 90.56 74 THR A C 1
ATOM 558 O O . THR A 1 74 ? -15.048 -3.376 1.378 1.00 90.56 74 THR A O 1
ATOM 561 N N . ASN A 1 75 ? -13.871 -2.401 3.039 1.00 89.81 75 ASN A N 1
ATOM 562 C CA . ASN A 1 75 ? -14.378 -1.044 2.819 1.00 89.81 75 ASN A CA 1
ATOM 563 C C . ASN A 1 75 ? -13.761 -0.370 1.582 1.00 89.81 75 ASN A C 1
ATOM 565 O O . ASN A 1 75 ? -14.401 0.476 0.966 1.00 89.81 75 ASN A O 1
ATOM 569 N N . ASN A 1 76 ? -12.555 -0.779 1.173 1.00 89.25 76 ASN A N 1
ATOM 570 C CA . ASN A 1 76 ? -11.816 -0.211 0.044 1.00 89.25 76 ASN A CA 1
ATOM 571 C C . ASN A 1 76 ? -11.348 -1.333 -0.897 1.00 89.25 76 ASN A C 1
ATOM 573 O O . ASN A 1 76 ? -10.182 -1.737 -0.914 1.00 89.25 76 ASN A O 1
ATOM 577 N N . LYS A 1 77 ? -12.284 -1.863 -1.697 1.00 86.69 77 LYS A N 1
ATOM 578 C CA . LYS A 1 77 ? -12.101 -3.095 -2.498 1.00 86.69 77 LYS A CA 1
ATOM 579 C C . LYS A 1 77 ? -10.887 -3.076 -3.423 1.00 86.69 77 LYS A C 1
ATOM 581 O O . LYS A 1 77 ? -10.315 -4.129 -3.711 1.00 86.69 77 LYS A O 1
ATOM 586 N N . LYS A 1 78 ? -10.495 -1.900 -3.894 1.00 84.81 78 LYS A N 1
ATOM 587 C CA . LYS A 1 78 ? -9.408 -1.710 -4.854 1.00 84.81 78 LYS A CA 1
ATOM 588 C C . LYS A 1 78 ? -8.028 -1.579 -4.197 1.00 84.81 78 LYS A C 1
ATOM 590 O O . LYS A 1 78 ? -7.026 -1.798 -4.867 1.00 84.81 78 LYS A O 1
ATOM 595 N N . VAL A 1 79 ? -7.957 -1.354 -2.883 1.00 85.31 79 VAL A N 1
ATOM 596 C CA . VAL A 1 79 ? -6.682 -1.226 -2.162 1.00 85.31 79 VAL A CA 1
ATOM 597 C C . VAL A 1 79 ? -5.954 -2.566 -2.073 1.00 85.31 79 VAL A C 1
ATOM 599 O O . VAL A 1 79 ? -6.543 -3.587 -1.717 1.00 85.31 79 VAL A O 1
ATOM 602 N N . VAL A 1 80 ? -4.656 -2.590 -2.362 1.00 84.50 80 VAL A N 1
ATOM 603 C CA . VAL A 1 80 ? -3.810 -3.786 -2.244 1.00 84.50 80 VAL A CA 1
ATOM 604 C C . VAL A 1 80 ? -3.141 -3.805 -0.869 1.00 84.50 80 VAL A C 1
ATOM 606 O O . VAL A 1 80 ? -2.172 -3.100 -0.627 1.00 84.50 80 VAL A O 1
ATOM 609 N N . ILE A 1 81 ? -3.652 -4.629 0.051 1.00 85.44 81 ILE A N 1
ATOM 610 C CA . ILE A 1 81 ? -3.175 -4.665 1.448 1.00 85.44 81 ILE A CA 1
ATOM 611 C C . ILE A 1 81 ? -1.786 -5.292 1.639 1.00 85.44 81 ILE A C 1
ATOM 613 O O . ILE A 1 81 ? -1.176 -5.091 2.683 1.00 85.44 81 ILE A O 1
ATOM 617 N N . ASN A 1 82 ? -1.271 -6.027 0.648 1.00 84.44 82 ASN A N 1
ATOM 618 C CA . ASN A 1 82 ? 0.042 -6.683 0.735 1.00 84.44 82 ASN A CA 1
ATOM 619 C C . ASN A 1 82 ? 1.210 -5.684 0.759 1.00 84.44 82 ASN A C 1
ATOM 621 O O . ASN A 1 82 ? 2.271 -5.986 1.310 1.00 84.44 82 ASN A O 1
ATOM 625 N N . ASP A 1 83 ? 0.993 -4.495 0.197 1.00 79.38 83 ASP A N 1
ATOM 626 C CA . ASP A 1 83 ? 1.964 -3.402 0.169 1.00 79.38 83 ASP A CA 1
ATOM 627 C C . ASP A 1 83 ? 1.751 -2.423 1.329 1.00 79.38 83 ASP A C 1
ATOM 629 O O . ASP A 1 83 ? 2.285 -1.317 1.324 1.00 79.38 83 ASP A O 1
ATOM 633 N N . LEU A 1 84 ? 0.973 -2.814 2.339 1.00 84.44 84 LEU A N 1
ATOM 634 C CA . LEU A 1 84 ? 0.623 -1.980 3.480 1.00 84.44 84 LEU A CA 1
ATOM 635 C C . LEU A 1 84 ? 1.018 -2.640 4.787 1.00 84.44 84 LEU A C 1
ATOM 637 O O . LEU A 1 84 ? 1.065 -3.862 4.923 1.00 84.44 84 LEU A O 1
ATOM 641 N N . PHE A 1 85 ? 1.291 -1.805 5.777 1.00 88.81 85 PHE A N 1
ATOM 642 C CA . PHE A 1 85 ? 1.535 -2.254 7.131 1.00 88.81 85 PHE A CA 1
ATOM 643 C C . PHE A 1 85 ? 1.025 -1.224 8.140 1.00 88.81 85 PHE A C 1
ATOM 645 O O . PHE A 1 85 ? 0.936 -0.031 7.851 1.00 88.81 85 PHE A O 1
ATOM 652 N N . LEU A 1 86 ? 0.674 -1.706 9.330 1.00 90.25 86 LEU A N 1
ATOM 653 C CA . LEU A 1 86 ? 0.106 -0.900 10.402 1.00 90.25 86 LEU A CA 1
ATOM 654 C C . LEU A 1 86 ? 1.121 -0.679 11.531 1.00 90.25 86 LEU A C 1
ATOM 656 O O . LEU A 1 86 ? 1.771 -1.617 11.992 1.00 90.25 86 LEU A O 1
ATOM 660 N N . LYS A 1 87 ? 1.213 0.563 12.008 1.00 91.19 87 LYS A N 1
ATOM 661 C CA . LYS A 1 87 ? 1.953 0.984 13.208 1.00 91.19 87 LYS A CA 1
ATOM 662 C C . LYS A 1 87 ? 0.996 1.514 14.271 1.00 91.19 87 LYS A C 1
ATOM 664 O O . LYS A 1 87 ? -0.119 1.916 13.955 1.00 91.19 87 LYS A O 1
ATOM 669 N N . ASN A 1 88 ? 1.478 1.590 15.514 1.00 91.25 88 ASN A N 1
ATOM 670 C CA . ASN A 1 88 ? 0.806 2.283 16.621 1.00 91.25 88 ASN A CA 1
ATOM 671 C C . ASN A 1 88 ? -0.661 1.860 16.801 1.00 91.25 88 ASN A C 1
ATOM 673 O O . ASN A 1 88 ? -1.544 2.704 16.934 1.00 91.25 88 ASN A O 1
ATOM 677 N N . ILE A 1 89 ? -0.918 0.551 16.750 1.00 92.25 89 ILE A N 1
ATOM 678 C CA . ILE A 1 89 ? -2.267 0.013 16.891 1.00 92.25 89 ILE A CA 1
ATOM 679 C C . ILE A 1 89 ? -2.722 0.188 18.341 1.00 92.25 89 ILE A C 1
ATOM 681 O O . ILE A 1 89 ? -2.066 -0.282 19.271 1.00 92.25 89 ILE A O 1
ATOM 685 N N . SER A 1 90 ? -3.852 0.859 18.525 1.00 89.12 90 SER A N 1
ATOM 686 C CA . SER A 1 90 ? -4.558 0.982 19.796 1.00 89.12 90 SER A CA 1
ATOM 687 C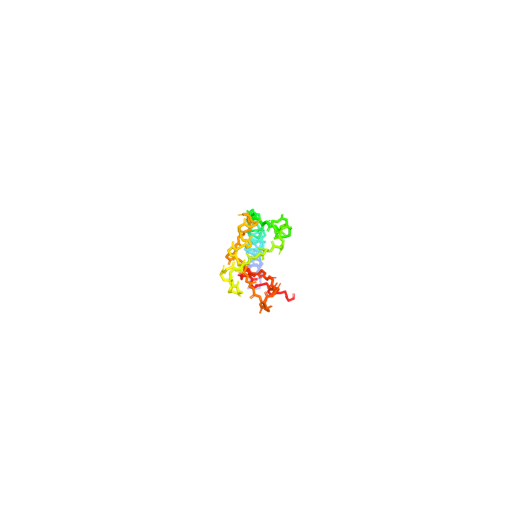 C . SER A 1 90 ? -5.946 0.340 19.692 1.00 89.12 90 SER A C 1
ATOM 689 O O . SER A 1 90 ? -6.279 -0.302 18.698 1.00 89.12 90 SER A O 1
ATOM 691 N N . ALA A 1 91 ? -6.769 0.494 20.729 1.00 85.06 91 ALA A N 1
ATOM 692 C CA . ALA A 1 91 ? -8.157 0.041 20.699 1.00 85.06 91 ALA A CA 1
ATOM 693 C C . ALA A 1 91 ? -9.035 0.803 19.683 1.00 85.06 91 ALA A C 1
ATOM 695 O O . ALA A 1 91 ? -10.068 0.283 19.278 1.00 85.06 91 ALA A O 1
ATOM 696 N N . THR A 1 92 ? -8.655 2.023 19.287 1.00 85.94 92 THR A N 1
ATOM 697 C CA . THR A 1 92 ? -9.509 2.918 18.479 1.00 85.94 92 THR A CA 1
ATOM 698 C C . THR A 1 92 ? -8.836 3.480 17.233 1.00 85.94 92 THR A C 1
ATOM 700 O O . THR A 1 92 ? -9.515 4.056 16.389 1.00 85.94 92 THR A O 1
ATOM 703 N N . GLN A 1 93 ? -7.516 3.344 17.100 1.00 88.31 93 GLN A N 1
ATOM 704 C CA . GLN A 1 93 ? -6.768 3.915 15.982 1.00 88.31 93 GLN A CA 1
ATOM 705 C C . GLN A 1 93 ? -5.575 3.042 15.599 1.00 88.31 93 GLN A C 1
ATOM 707 O O . GLN A 1 93 ? -5.025 2.308 16.418 1.00 88.31 93 GLN A O 1
ATOM 712 N N . ALA A 1 94 ? -5.145 3.165 14.349 1.00 90.56 94 ALA A N 1
ATOM 713 C CA . ALA A 1 94 ? -3.905 2.596 13.846 1.00 90.56 94 ALA A CA 1
ATOM 714 C C . ALA A 1 94 ? -3.329 3.524 12.773 1.00 90.56 94 ALA A C 1
ATOM 716 O O . ALA A 1 94 ? -4.065 4.207 12.063 1.00 90.56 94 ALA A O 1
ATOM 717 N N . THR A 1 95 ? -2.007 3.554 12.641 1.00 90.38 95 THR A N 1
ATOM 718 C CA . THR A 1 95 ? -1.323 4.305 11.586 1.00 90.38 95 THR A CA 1
ATOM 719 C C . THR A 1 9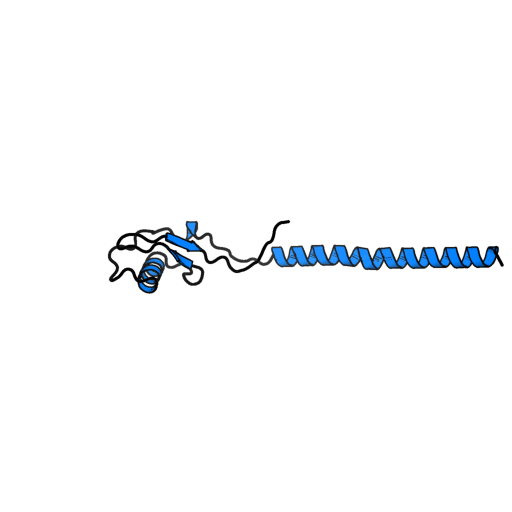5 ? -1.046 3.385 10.405 1.00 90.38 95 THR A C 1
ATOM 721 O O . THR A 1 95 ? -0.297 2.420 10.541 1.00 90.38 95 THR A O 1
ATOM 724 N N . LEU A 1 96 ? -1.605 3.700 9.239 1.00 87.12 96 LEU A N 1
ATOM 725 C CA . LEU A 1 96 ? -1.305 2.998 7.995 1.00 87.12 96 LEU A CA 1
ATOM 726 C C . LEU A 1 96 ? -0.028 3.543 7.353 1.00 87.12 96 LEU A C 1
ATOM 728 O O . LEU A 1 96 ? 0.157 4.753 7.241 1.00 87.12 96 LEU A O 1
ATOM 732 N N . VAL A 1 97 ? 0.848 2.643 6.916 1.00 85.31 97 VAL A N 1
ATOM 733 C CA . VAL A 1 97 ? 2.105 2.970 6.245 1.00 85.31 97 VAL A CA 1
ATOM 734 C C . VAL A 1 97 ? 2.250 2.108 4.997 1.00 85.31 97 VAL A C 1
ATOM 736 O O . VAL A 1 97 ? 1.989 0.905 5.022 1.00 85.31 97 VAL A O 1
ATOM 739 N N . VAL A 1 98 ? 2.710 2.720 3.909 1.00 81.38 98 VAL A N 1
ATOM 740 C CA . VAL A 1 98 ? 3.031 2.008 2.671 1.00 81.38 98 VAL A CA 1
ATOM 741 C C . VAL A 1 98 ? 4.365 1.292 2.833 1.00 81.38 98 VAL A C 1
ATOM 743 O O . VAL A 1 98 ? 5.377 1.889 3.211 1.00 81.38 98 VAL A O 1
ATOM 746 N N . LYS A 1 99 ? 4.381 -0.001 2.527 1.00 75.81 99 LYS A N 1
ATOM 747 C CA . LYS A 1 99 ? 5.604 -0.766 2.348 1.00 75.81 99 LYS A CA 1
ATOM 748 C C . LYS A 1 99 ? 6.233 -0.270 1.055 1.00 75.81 99 LYS A C 1
ATOM 750 O O . LYS A 1 99 ? 5.791 -0.619 -0.033 1.00 75.81 99 LYS A O 1
ATOM 755 N N . LEU A 1 100 ? 7.239 0.594 1.169 1.00 63.72 100 LEU A N 1
ATOM 756 C CA . LEU A 1 100 ? 8.040 0.977 0.013 1.00 63.72 100 LEU A CA 1
ATOM 757 C C . LEU A 1 100 ? 8.564 -0.314 -0.620 1.00 63.72 100 LEU A C 1
ATOM 759 O O . LEU A 1 100 ? 9.332 -1.045 0.011 1.00 63.72 100 LEU A O 1
ATOM 763 N N . ALA A 1 101 ? 8.115 -0.613 -1.842 1.00 51.78 101 ALA A N 1
ATOM 764 C CA . ALA A 1 101 ? 8.772 -1.609 -2.666 1.00 51.78 101 ALA A CA 1
ATOM 765 C C . ALA A 1 101 ? 10.239 -1.187 -2.732 1.00 51.78 101 ALA A C 1
ATOM 767 O O . 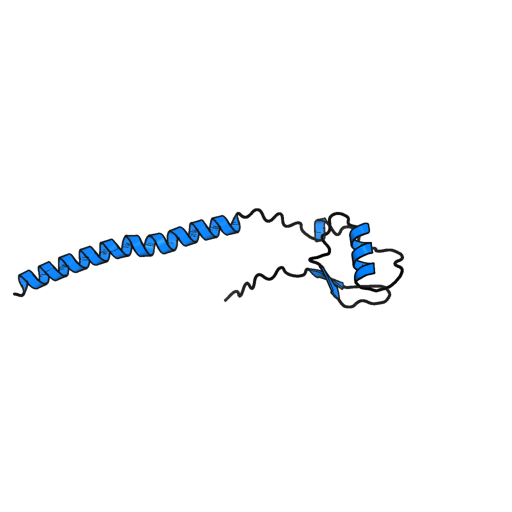ALA A 1 101 ? 10.558 -0.076 -3.157 1.00 51.78 101 ALA A O 1
ATOM 768 N N . SER A 1 102 ? 11.103 -2.035 -2.188 1.00 42.66 102 SER A N 1
ATOM 769 C CA . SER A 1 102 ? 12.533 -1.819 -2.057 1.00 42.66 102 SER A CA 1
ATOM 770 C C . SER A 1 102 ? 13.155 -1.523 -3.421 1.00 42.66 102 SER A C 1
ATOM 772 O O . SER A 1 102 ? 13.556 -2.429 -4.145 1.00 42.66 102 SER A O 1
ATOM 774 N N . GLY A 1 103 ? 13.246 -0.242 -3.752 1.00 38.44 103 GLY A N 1
ATOM 775 C CA . GLY A 1 103 ? 14.229 0.323 -4.653 1.00 38.44 103 GLY A CA 1
ATOM 776 C C . GLY A 1 103 ? 15.058 1.271 -3.809 1.00 38.44 103 GLY A C 1
ATOM 777 O O . GLY A 1 103 ? 14.614 2.372 -3.497 1.00 38.44 103 GLY A O 1
ATOM 778 N N . HIS A 1 104 ? 16.224 0.810 -3.369 1.00 36.94 104 HIS A N 1
ATOM 779 C CA . HIS A 1 104 ? 17.234 1.653 -2.743 1.00 36.94 104 HIS A CA 1
ATOM 780 C C . HIS A 1 104 ? 17.600 2.751 -3.755 1.00 36.94 104 HIS A C 1
ATOM 782 O O . HIS A 1 104 ? 18.362 2.505 -4.686 1.00 36.94 104 HIS A O 1
ATOM 788 N N . ILE A 1 105 ? 17.020 3.944 -3.629 1.00 40.97 105 ILE A N 1
ATOM 789 C CA . ILE A 1 105 ? 17.492 5.127 -4.348 1.00 40.97 105 ILE A CA 1
ATOM 790 C C . ILE A 1 105 ? 18.296 5.929 -3.336 1.00 40.97 105 ILE A C 1
ATOM 792 O O . ILE A 1 105 ? 17.768 6.737 -2.577 1.00 40.97 105 ILE A O 1
ATOM 796 N N . THR A 1 106 ? 19.593 5.641 -3.293 1.00 33.34 106 THR A N 1
ATOM 797 C CA . THR A 1 106 ? 20.575 6.544 -2.701 1.00 33.34 106 THR A CA 1
ATOM 798 C C . THR A 1 106 ? 20.727 7.716 -3.665 1.00 33.34 106 THR A C 1
ATOM 800 O O . THR A 1 106 ? 21.268 7.547 -4.754 1.00 33.34 106 THR A O 1
ATOM 803 N N . ILE A 1 107 ? 20.210 8.885 -3.287 1.00 40.47 107 ILE A N 1
ATOM 804 C CA . ILE A 1 107 ? 20.542 10.143 -3.958 1.00 40.47 107 ILE A CA 1
ATOM 805 C C . ILE A 1 107 ? 21.823 10.647 -3.289 1.00 40.47 107 ILE A C 1
ATOM 807 O O . ILE A 1 107 ? 21.820 10.909 -2.085 1.00 40.47 107 ILE A O 1
ATOM 811 N N . ILE A 1 108 ? 22.907 10.682 -4.064 1.00 54.19 108 ILE A N 1
ATOM 812 C CA . ILE A 1 108 ? 24.168 11.363 -3.740 1.00 54.19 108 ILE A CA 1
ATOM 813 C C . ILE A 1 108 ? 24.137 12.752 -4.364 1.00 54.19 108 ILE A C 1
ATOM 815 O O . ILE A 1 108 ? 23.659 12.841 -5.518 1.00 54.19 108 ILE A O 1
#

Secondary structure (DSSP, 8-state):
-HHHHHHHHHHHHHHHHHHHHHHHHHHHHHHHHHHHHHHTS------HHHH-------S-S---HHHHHHHHHHHSTT--GGGEEEES--SS--EEEE----------

Radius of gyration: 29.49 Å; chains: 1; bounding box: 82×20×61 Å

Sequence (108 aa):
MRRNFLIALLVLIILAAAGLTGGLGFYFTISKEVANAVNNQNVNRVDLSDELTNLELGIIPDNQTATILSSMKTNNKKVVINDLFLKNISATQATLVVKLASGHITII

Foldseek 3Di:
DVVVVVVVVVVVVVVVVVVCCPPVVCVVVVVVVVVVVVVPPPPVDDDCCVQQPDPPLDDFPFQDFVRNLVSSCVVRVPDDCVQWGWDDTDRHDIDIDGNPPDDPDDDD

Organism: NCBI:txid838561

pLDDT: mean 76.15, std 15.43, range [33.34, 93.19]